Protein AF-A0A6P0J006-F1 (afdb_monomer)

pLDDT: mean 72.89, std 14.97, range [39.91, 95.25]

Foldseek 3Di:
DPPPPDAPDWDKDKAKAAWAAAADPVCLQVQGIWGQGPVGIAAEDEAQLQGSVNSVDPDVDDVSVSHRPIWIFIATWDDDPRIYGYTQWIGHPPDDTDHRDHNCVVVVVVVVVVVVVVVVVVVVVD

Radius of gyration: 19.56 Å; Cα contacts (8 Å, |Δi|>4): 188; chains: 1; bounding box: 62×37×52 Å

Secondary structure (DSSP, 8-state):
---TTSPP-PEEEEEEEEEEE--GGGGTT--SEEEEETTEEEEEE---TTHHHHTTS--SS-GGGSTTSEEEEEEEEEPSSS-EEEEEEEEETTS-B------HHHHHHHHHHHHHHHHHHHHH--

Mean predicted aligned error: 12.52 Å

Sequence (126 aa):
ATNATLPPDSRPVLLSGKLLGRSGLRNWLGQDLILQTPTGLVRLNYCSYLGPLGNILPQPTRVSNLVNQTVIVTGWFRRGVNPWIDIETISIEGDKVIRSYYPIWITILATVAALSGAYLISQVGA

Nearest PDB structures (foldseek):
  6l3y-assembly1_A  TM=5.324E-01  e=8.713E-02  Plasmodium falciparum 3D7
  6kct-assembly2_C  TM=5.706E-01  e=1.981E-01  Plasmodium falciparum NF54
  7zog-assembly2_D  TM=5.839E-01  e=5.695E-01  Cryptosporidium parvum Iowa II
  6bni-assembly1_A  TM=5.483E-01  e=4.504E-01  Cryptosporidium parvum Iowa II
  5elo-assembly1_B  TM=5.891E-01  e=1.295E+00  Cryptosporidium parvum Iowa II

Solvent-accessible surface area (backbone atoms only — not comparable to full-atom values): 7392 Å² total; per-residue (Å²): 135,81,82,86,77,68,73,80,80,64,41,81,45,78,47,63,27,36,28,40,56,48,51,55,78,83,20,58,67,35,76,56,33,33,36,40,37,99,91,46,79,41,44,36,45,44,71,49,79,54,46,84,62,43,62,75,48,92,58,97,75,52,72,33,74,45,42,77,34,66,32,38,39,31,26,36,38,43,87,56,100,72,53,36,28,43,54,61,34,57,28,45,90,87,81,52,81,56,76,67,81,77,68,60,63,60,56,53,51,51,51,53,52,52,52,51,52,52,52,55,51,56,66,73,77,105

Structure (mmCIF, N/CA/C/O backbone):
data_AF-A0A6P0J006-F1
#
_entry.id   AF-A0A6P0J006-F1
#
loop_
_atom_site.group_PDB
_atom_site.id
_atom_site.type_symbol
_atom_site.label_atom_id
_atom_site.label_alt_id
_atom_site.label_comp_id
_atom_site.label_asym_id
_atom_site.label_entity_id
_atom_site.label_seq_id
_atom_site.pdbx_PDB_ins_code
_atom_site.Cartn_x
_atom_site.Cartn_y
_atom_site.Cartn_z
_atom_site.occupancy
_atom_site.B_iso_or_equiv
_atom_site.auth_seq_id
_atom_site.auth_comp_id
_atom_site.auth_asym_id
_atom_site.auth_atom_id
_atom_site.pdbx_PDB_model_num
ATOM 1 N N . ALA A 1 1 ? -29.956 24.546 -17.991 1.00 39.91 1 ALA A N 1
ATOM 2 C CA . ALA A 1 1 ? -29.027 23.493 -18.438 1.00 39.91 1 ALA A CA 1
ATOM 3 C C . ALA A 1 1 ? -28.023 23.260 -17.320 1.00 39.91 1 ALA A C 1
ATOM 5 O O . ALA A 1 1 ?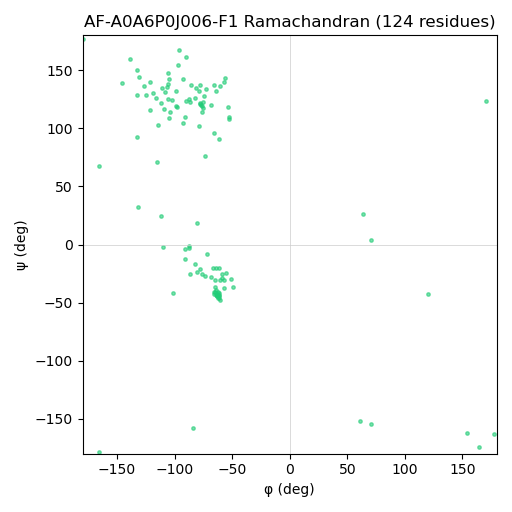 -27.243 24.150 -17.017 1.00 39.91 1 ALA A O 1
ATOM 6 N N . THR A 1 2 ? -28.139 22.147 -16.602 1.00 47.31 2 THR A N 1
ATOM 7 C CA . THR A 1 2 ? -27.201 21.777 -15.539 1.00 47.31 2 THR A CA 1
ATOM 8 C C . THR A 1 2 ? -25.935 21.238 -16.195 1.00 47.31 2 THR A C 1
ATOM 10 O O . THR A 1 2 ? -25.995 20.294 -16.978 1.00 47.31 2 THR A O 1
ATOM 13 N N . ASN A 1 3 ? -24.801 21.888 -15.934 1.00 48.69 3 ASN A N 1
ATOM 14 C CA . ASN A 1 3 ? -23.490 21.538 -16.476 1.00 48.69 3 ASN A CA 1
ATOM 15 C C . ASN A 1 3 ? -23.090 20.121 -16.024 1.00 48.69 3 ASN A C 1
ATOM 17 O O . ASN A 1 3 ? -22.503 19.938 -14.962 1.00 48.69 3 ASN A O 1
ATOM 21 N N . ALA A 1 4 ? -23.438 19.116 -16.828 1.00 57.34 4 ALA A N 1
ATOM 22 C CA . ALA A 1 4 ? -23.225 17.691 -16.570 1.00 57.34 4 ALA A CA 1
ATOM 23 C C . ALA A 1 4 ? -21.791 17.207 -16.886 1.00 57.34 4 ALA A C 1
ATOM 25 O O . ALA A 1 4 ? -21.564 16.015 -17.071 1.00 57.34 4 ALA A O 1
ATOM 26 N N . THR A 1 5 ? -20.826 18.123 -16.979 1.00 57.12 5 THR A N 1
ATOM 27 C CA . THR A 1 5 ? -19.437 17.856 -17.396 1.00 57.12 5 THR A CA 1
ATOM 28 C C . THR A 1 5 ? -18.407 17.990 -16.277 1.00 57.12 5 THR A C 1
ATOM 30 O O . THR A 1 5 ? -17.232 17.718 -16.510 1.00 57.12 5 THR A O 1
ATOM 33 N N . LEU A 1 6 ? -18.809 18.375 -15.062 1.00 56.09 6 LEU A N 1
ATOM 34 C CA . LEU A 1 6 ? -17.895 18.381 -13.921 1.00 56.09 6 LEU A CA 1
ATOM 35 C C . LEU A 1 6 ? -17.680 16.933 -13.445 1.00 56.09 6 LEU A C 1
ATOM 37 O O . LEU A 1 6 ? -18.665 16.254 -13.135 1.00 56.09 6 LEU A O 1
ATOM 41 N N . PRO A 1 7 ? -16.430 16.429 -13.405 1.00 57.19 7 PRO A N 1
ATOM 42 C CA . PRO A 1 7 ? -16.154 15.112 -12.851 1.00 57.19 7 PRO A CA 1
ATOM 43 C C . PRO A 1 7 ? -16.682 15.056 -11.410 1.00 57.19 7 PRO A C 1
ATOM 45 O O . PRO A 1 7 ? -16.619 16.066 -10.709 1.00 57.19 7 PRO A O 1
ATOM 48 N N . PRO A 1 8 ? -17.230 13.915 -10.958 1.00 61.06 8 PRO A N 1
ATOM 49 C CA . PRO A 1 8 ? -17.804 13.810 -9.626 1.00 61.06 8 PRO A CA 1
ATOM 50 C C . PRO A 1 8 ? -16.782 14.265 -8.586 1.00 61.06 8 PRO A C 1
ATOM 52 O O . PRO A 1 8 ? -15.716 13.658 -8.485 1.00 61.06 8 PRO A O 1
ATOM 55 N N . ASP A 1 9 ? -17.118 15.322 -7.835 1.00 65.12 9 ASP A N 1
ATOM 56 C CA . ASP A 1 9 ? -16.228 15.902 -6.829 1.00 65.12 9 ASP A CA 1
ATOM 57 C C . ASP A 1 9 ? -15.744 14.804 -5.886 1.00 65.12 9 ASP A C 1
ATOM 59 O O . ASP A 1 9 ? -16.526 14.250 -5.092 1.00 65.12 9 ASP A O 1
ATOM 63 N N . SER A 1 10 ? -14.456 14.488 -6.004 1.00 66.12 10 SER A N 1
ATOM 64 C CA . SER A 1 10 ? -13.738 13.628 -5.084 1.00 66.12 10 SER A CA 1
ATOM 65 C C . SER A 1 10 ? -13.620 14.376 -3.766 1.00 66.12 10 SER A C 1
ATOM 67 O O . SER A 1 10 ? -13.058 15.470 -3.716 1.00 66.12 10 SER A O 1
ATOM 69 N N . ARG A 1 11 ? -14.173 13.808 -2.695 1.00 79.56 11 ARG A N 1
ATOM 70 C CA . ARG A 1 11 ? -14.093 14.416 -1.365 1.00 79.56 11 ARG A CA 1
ATOM 71 C C . ARG A 1 11 ? -12.974 13.753 -0.572 1.00 79.56 11 ARG A C 1
ATOM 73 O O . ARG A 1 11 ? -12.947 12.519 -0.545 1.00 79.56 11 ARG A O 1
ATOM 80 N N . PRO A 1 12 ? -12.085 14.526 0.071 1.00 82.88 12 PRO A N 1
ATOM 81 C CA . PRO A 1 12 ? -11.13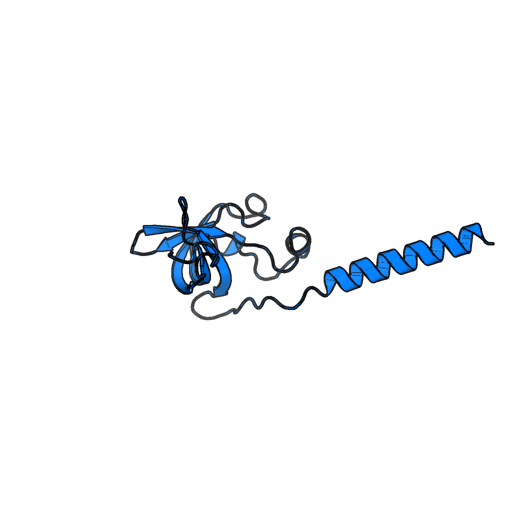4 13.949 1.001 1.00 82.88 12 PRO A CA 1
ATOM 82 C C . PRO A 1 12 ? -11.912 13.355 2.178 1.00 82.88 12 PRO A C 1
ATOM 84 O O . PRO A 1 12 ? -12.822 13.986 2.721 1.00 82.88 12 PRO A O 1
ATOM 87 N N . VAL A 1 13 ? -11.587 12.120 2.541 1.00 84.62 13 VAL A N 1
ATOM 88 C CA . VAL A 1 13 ? -12.203 11.398 3.652 1.00 84.62 13 VAL A CA 1
ATOM 89 C C . VAL A 1 13 ? -11.132 10.803 4.548 1.00 84.62 13 VAL A C 1
ATOM 91 O O . VAL A 1 13 ? -10.089 10.348 4.079 1.00 84.62 13 VAL A O 1
ATOM 94 N N . LEU A 1 14 ? -11.423 10.798 5.845 1.00 88.06 14 LEU A N 1
ATOM 95 C CA . LEU A 1 14 ? -10.643 10.122 6.870 1.00 88.06 14 LEU A CA 1
ATOM 96 C C . LEU A 1 14 ? -11.569 9.127 7.561 1.00 88.06 14 LEU A C 1
ATOM 98 O O . LEU A 1 14 ? -12.570 9.523 8.157 1.00 88.06 14 LEU A O 1
ATOM 102 N N . LEU A 1 15 ? -11.263 7.838 7.439 1.00 87.38 15 LEU A N 1
ATOM 103 C CA . LEU A 1 15 ? -12.058 6.757 8.016 1.00 87.38 15 LEU A CA 1
ATOM 104 C C . LEU A 1 15 ? -11.181 5.854 8.872 1.00 87.38 15 LEU A C 1
ATOM 106 O O . LEU A 1 15 ? -10.093 5.467 8.457 1.00 87.38 15 LEU A O 1
ATOM 110 N N . SER A 1 16 ? -11.688 5.480 10.043 1.00 88.56 16 SER A N 1
ATOM 111 C CA . SER A 1 16 ? -11.076 4.471 10.906 1.00 88.56 16 SER A CA 1
ATOM 112 C C . SER A 1 16 ? -11.882 3.180 10.841 1.00 88.56 16 SER A C 1
ATOM 114 O O . SER A 1 16 ? -13.118 3.202 10.832 1.00 88.56 16 SER A O 1
ATOM 116 N N . GLY A 1 17 ? -11.190 2.050 10.769 1.00 89.19 17 GLY A N 1
ATOM 117 C CA . GLY A 1 17 ? -11.833 0.748 10.721 1.00 89.19 17 GLY A CA 1
ATOM 118 C C . GLY A 1 17 ? -10.842 -0.400 10.659 1.00 89.19 17 GLY A C 1
ATOM 119 O O . GLY A 1 17 ? -9.629 -0.210 10.583 1.00 89.19 17 GLY A O 1
ATOM 120 N N . LYS A 1 18 ? -11.369 -1.621 10.675 1.00 89.81 18 LYS A N 1
ATOM 121 C CA . LYS A 1 18 ? -10.562 -2.827 10.516 1.00 89.81 18 LYS A CA 1
ATOM 122 C C . LYS A 1 18 ? -10.303 -3.078 9.036 1.00 89.81 18 LYS A C 1
ATOM 124 O O . LYS A 1 18 ? -11.244 -3.164 8.248 1.00 89.81 18 LYS A O 1
ATOM 129 N N . LEU A 1 19 ? -9.039 -3.223 8.652 1.00 87.88 19 LEU A N 1
ATOM 130 C CA . LEU A 1 19 ? -8.676 -3.564 7.283 1.00 87.88 19 LEU A CA 1
ATOM 131 C C . LEU A 1 19 ? -8.931 -5.052 7.039 1.00 87.88 19 LEU A C 1
ATOM 133 O O . LEU A 1 19 ? -8.336 -5.911 7.681 1.00 87.88 19 LEU A O 1
ATOM 137 N N . LEU A 1 20 ? -9.803 -5.369 6.096 1.00 87.25 20 LEU A N 1
ATOM 138 C CA . LEU A 1 20 ? -10.074 -6.716 5.615 1.00 87.25 20 LEU A CA 1
ATOM 139 C C . LEU A 1 20 ? -9.447 -6.896 4.231 1.00 87.25 20 LEU A C 1
ATOM 141 O O . LEU A 1 20 ? -9.363 -5.963 3.433 1.00 87.25 20 LEU A O 1
ATOM 145 N N . GLY A 1 21 ? -9.011 -8.113 3.931 1.00 83.94 21 GLY A N 1
ATOM 146 C CA . GLY A 1 21 ? -8.402 -8.428 2.647 1.00 83.94 21 GLY A CA 1
ATOM 147 C C . GLY A 1 21 ? -7.659 -9.751 2.678 1.00 83.94 21 GLY A C 1
ATOM 148 O O . GLY A 1 21 ? -7.686 -10.488 3.664 1.00 83.94 21 GLY A O 1
ATOM 149 N N . ARG A 1 22 ? -6.972 -10.060 1.582 1.00 76.94 22 ARG A N 1
ATOM 150 C CA . ARG A 1 22 ? -6.032 -11.186 1.546 1.00 76.94 22 ARG A CA 1
ATOM 151 C C . ARG A 1 22 ? -4.671 -10.709 2.069 1.00 76.94 22 ARG A C 1
ATOM 153 O O . ARG A 1 22 ? -4.223 -9.618 1.721 1.00 76.94 22 ARG A O 1
ATOM 160 N N . SER A 1 23 ? -4.015 -11.514 2.897 1.00 66.31 23 SER A N 1
ATOM 161 C CA . SER A 1 23 ? -2.660 -11.242 3.389 1.00 66.31 23 SER A CA 1
ATOM 162 C C . SER A 1 23 ? -1.588 -11.839 2.464 1.00 66.31 23 SER A C 1
ATOM 164 O O . SER A 1 23 ? -1.858 -12.719 1.638 1.00 66.31 23 SER A O 1
ATOM 166 N N . GLY A 1 24 ? -0.352 -11.346 2.589 1.00 63.25 24 GLY A N 1
ATOM 167 C CA . GLY A 1 24 ? 0.813 -11.871 1.867 1.00 63.25 24 GLY A CA 1
ATOM 168 C C . GLY A 1 24 ? 0.827 -11.581 0.359 1.00 63.25 24 GLY A C 1
ATOM 169 O O . GLY A 1 24 ? 0.242 -10.607 -0.117 1.00 63.25 24 GLY A O 1
ATOM 170 N N . LEU A 1 25 ? 1.515 -12.435 -0.411 1.00 60.25 25 LEU A N 1
ATOM 171 C CA . LEU A 1 25 ? 1.664 -12.298 -1.872 1.00 60.25 25 LEU A CA 1
ATOM 172 C C . LEU A 1 25 ? 0.337 -12.407 -2.636 1.00 60.25 25 LEU A C 1
ATOM 174 O O . LEU A 1 25 ? 0.218 -11.910 -3.752 1.00 60.25 25 LEU A O 1
ATOM 178 N N . ARG A 1 26 ? -0.687 -13.008 -2.024 1.00 58.34 26 ARG A N 1
ATOM 179 C CA . ARG A 1 26 ? -2.006 -13.202 -2.639 1.00 58.34 26 ARG A CA 1
ATOM 180 C C . ARG A 1 26 ? -2.817 -11.906 -2.772 1.00 58.34 26 ARG A C 1
ATOM 182 O O . ARG A 1 26 ? -3.863 -11.921 -3.408 1.00 58.34 26 ARG A O 1
ATOM 189 N N . ASN A 1 27 ? -2.333 -10.813 -2.179 1.00 65.19 27 ASN A N 1
ATOM 190 C CA . ASN A 1 27 ? -2.822 -9.442 -2.355 1.00 65.19 27 ASN A CA 1
ATOM 191 C C . ASN A 1 27 ? -1.665 -8.483 -2.627 1.00 65.19 27 ASN A C 1
ATOM 193 O O . ASN A 1 27 ? -1.671 -7.340 -2.178 1.00 65.19 27 ASN A O 1
ATOM 197 N N . TRP A 1 28 ? -0.627 -8.975 -3.300 1.00 58.66 28 TRP A N 1
ATOM 198 C CA . TRP A 1 28 ? 0.588 -8.217 -3.566 1.00 58.66 28 TRP A CA 1
ATOM 199 C C . TRP A 1 28 ? 0.305 -6.830 -4.146 1.00 58.66 28 TRP A C 1
ATOM 201 O O . TRP A 1 28 ? 0.970 -5.881 -3.764 1.00 58.66 28 TRP A O 1
ATOM 211 N N . LEU A 1 29 ? -0.714 -6.699 -5.003 1.00 63.75 29 LEU A N 1
ATOM 212 C CA . LEU A 1 29 ? -1.123 -5.439 -5.631 1.00 63.75 29 LEU A CA 1
ATOM 213 C C . LEU A 1 29 ? -2.124 -4.607 -4.809 1.00 63.75 29 LEU A C 1
ATOM 215 O O . LEU A 1 29 ? -2.504 -3.539 -5.266 1.00 63.75 29 LEU A O 1
ATOM 219 N N . GLY A 1 30 ? -2.567 -5.068 -3.635 1.00 65.12 30 GLY A N 1
ATOM 220 C CA . GLY A 1 30 ? -3.591 -4.382 -2.836 1.00 65.12 30 GLY A CA 1
ATOM 221 C C . GLY A 1 30 ? -4.963 -4.292 -3.517 1.00 65.12 30 GLY A C 1
ATOM 222 O O . GLY A 1 30 ? -5.726 -3.374 -3.237 1.00 65.12 30 GLY A O 1
ATOM 223 N N . GLN A 1 31 ? -5.271 -5.232 -4.418 1.00 69.50 31 GLN A N 1
ATOM 224 C CA . GLN A 1 31 ? -6.497 -5.250 -5.231 1.00 69.50 31 GLN A CA 1
ATOM 225 C C . GLN A 1 31 ? -7.754 -5.644 -4.439 1.00 69.50 31 GLN A C 1
ATOM 227 O O . GLN A 1 31 ? -8.861 -5.226 -4.785 1.00 69.50 31 GLN A O 1
ATOM 232 N N . ASP A 1 32 ? -7.572 -6.420 -3.367 1.00 74.56 32 ASP A N 1
ATOM 233 C CA . ASP A 1 32 ? -8.644 -6.921 -2.506 1.00 74.56 32 ASP A CA 1
ATOM 234 C C . ASP A 1 32 ? -8.499 -6.323 -1.100 1.00 74.56 32 ASP A C 1
ATOM 236 O O . ASP A 1 32 ? -8.090 -7.008 -0.156 1.00 74.56 32 ASP A O 1
ATOM 240 N N . LEU A 1 33 ? -8.782 -5.025 -0.964 1.00 84.06 33 LEU A N 1
ATOM 241 C CA . LEU A 1 33 ? -8.806 -4.327 0.322 1.00 84.06 33 LEU A CA 1
ATOM 242 C C . LEU A 1 33 ? -10.203 -3.765 0.599 1.00 84.06 33 LEU A C 1
ATOM 244 O O . LEU A 1 33 ? -10.819 -3.113 -0.246 1.00 84.06 33 LEU A O 1
ATOM 248 N N . ILE A 1 34 ? -10.712 -4.035 1.797 1.00 88.00 34 ILE A N 1
ATOM 249 C CA . ILE A 1 34 ? -12.023 -3.590 2.269 1.00 88.00 34 ILE A CA 1
ATOM 250 C C . ILE A 1 34 ? -11.837 -3.019 3.671 1.00 88.00 34 ILE A C 1
ATOM 252 O O . ILE A 1 34 ? -11.260 -3.671 4.532 1.00 88.00 34 ILE A O 1
ATOM 256 N N . LEU A 1 35 ? -12.333 -1.814 3.922 1.00 88.75 35 LEU A N 1
ATOM 257 C CA . LEU A 1 35 ? -12.390 -1.248 5.262 1.00 88.75 35 LEU A CA 1
ATOM 258 C C . LEU A 1 35 ? -13.714 -1.634 5.914 1.00 88.75 35 LEU A C 1
ATOM 260 O O . LEU A 1 35 ? -14.779 -1.330 5.378 1.00 88.75 35 LEU A O 1
ATOM 264 N N . GLN A 1 36 ? -13.649 -2.272 7.075 1.00 90.56 36 GLN A N 1
ATOM 265 C CA . GLN A 1 36 ? -14.802 -2.482 7.938 1.00 90.56 36 GLN A CA 1
ATOM 266 C C . GLN A 1 36 ? -14.888 -1.341 8.945 1.00 90.56 36 GLN A C 1
ATOM 268 O O . GLN A 1 36 ? -14.111 -1.277 9.900 1.00 90.56 36 GLN A O 1
ATOM 273 N N . THR A 1 37 ? -15.831 -0.436 8.717 1.00 87.44 37 THR A N 1
ATOM 274 C CA . THR A 1 37 ? -16.181 0.647 9.637 1.00 87.44 37 THR A CA 1
ATOM 275 C C . THR A 1 37 ? -17.383 0.227 10.495 1.00 87.44 37 THR A C 1
ATOM 277 O O . THR A 1 37 ? -18.072 -0.743 10.168 1.00 87.44 37 THR A O 1
ATOM 280 N N . PRO A 1 38 ? -17.702 0.958 11.578 1.00 85.19 38 PRO A N 1
ATOM 281 C CA . PRO A 1 38 ? -18.918 0.704 12.359 1.00 85.19 38 PRO A CA 1
ATOM 282 C C . PRO A 1 38 ? -20.212 0.823 11.538 1.00 85.19 38 PRO A C 1
ATOM 284 O O . PRO A 1 38 ? -21.227 0.229 11.882 1.00 85.19 38 PRO A O 1
ATOM 287 N N . THR A 1 39 ? -20.176 1.599 10.453 1.00 84.44 39 THR A N 1
ATOM 288 C CA . THR A 1 39 ? -21.321 1.880 9.580 1.00 84.44 39 THR A CA 1
ATOM 289 C C . THR A 1 39 ? -21.463 0.903 8.414 1.00 84.44 39 THR A C 1
ATOM 291 O O . THR A 1 39 ? -22.504 0.901 7.761 1.00 84.44 39 THR A O 1
ATOM 294 N N . GLY A 1 40 ? -20.448 0.080 8.128 1.00 86.25 40 GLY A N 1
ATOM 295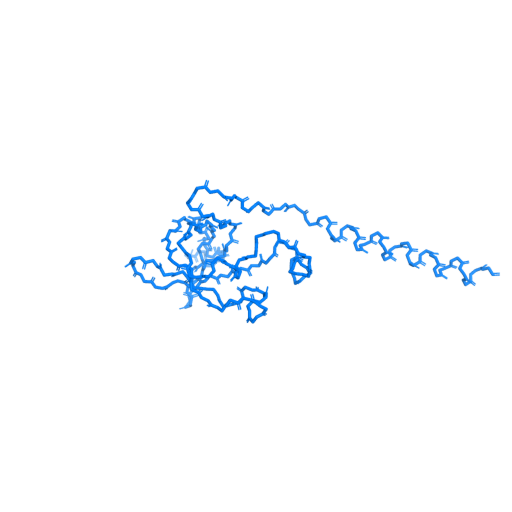 C CA . GLY A 1 40 ? -20.502 -0.885 7.034 1.00 86.25 40 GLY A CA 1
ATOM 296 C C . GLY A 1 40 ? -19.140 -1.267 6.458 1.00 86.25 40 GLY A C 1
ATOM 297 O O . GLY A 1 40 ? -18.091 -1.095 7.073 1.00 86.25 40 GLY A O 1
ATOM 298 N N . LEU A 1 41 ? -19.174 -1.829 5.250 1.00 88.88 41 LEU A N 1
ATOM 299 C CA . LEU A 1 41 ? -17.994 -2.251 4.499 1.00 88.88 41 LEU A CA 1
ATOM 300 C C . LEU A 1 41 ? -17.772 -1.300 3.324 1.00 88.88 41 LEU A C 1
ATOM 302 O O . LEU A 1 41 ? -18.695 -1.048 2.550 1.00 88.88 41 LEU A O 1
ATOM 306 N N . VAL A 1 42 ? -16.546 -0.808 3.160 1.00 86.94 42 VAL A N 1
ATOM 307 C CA . VAL A 1 42 ? -16.176 0.087 2.056 1.00 86.94 42 VAL A CA 1
ATOM 308 C C . VAL A 1 42 ? -14.995 -0.493 1.299 1.00 86.94 42 VAL A C 1
ATOM 310 O O . VAL A 1 42 ? -13.976 -0.841 1.893 1.00 86.94 42 VAL A O 1
ATOM 313 N N . ARG A 1 43 ? -15.111 -0.594 -0.027 1.00 87.31 43 ARG A N 1
ATOM 314 C CA . ARG A 1 43 ? -14.007 -1.068 -0.861 1.00 87.31 43 ARG A CA 1
ATOM 315 C C . ARG A 1 43 ? -12.923 0.001 -0.946 1.00 87.31 43 ARG A C 1
ATOM 317 O O . ARG A 1 43 ? -13.206 1.175 -1.186 1.00 87.31 43 ARG A O 1
ATOM 324 N N . LEU A 1 44 ? -11.682 -0.423 -0.773 1.00 83.69 44 LEU A N 1
ATOM 325 C CA . LEU A 1 44 ? -10.518 0.434 -0.890 1.00 83.69 44 LEU A CA 1
ATOM 326 C C . LEU A 1 44 ? -9.783 0.112 -2.187 1.00 83.69 44 LEU A C 1
ATOM 328 O O . LEU A 1 44 ? -9.577 -1.054 -2.522 1.00 83.69 44 LEU A O 1
ATOM 332 N N . ASN A 1 45 ? -9.379 1.153 -2.900 1.00 80.06 45 ASN A N 1
ATOM 333 C CA . ASN A 1 45 ? -8.511 1.041 -4.054 1.00 80.06 45 ASN A CA 1
ATOM 334 C C . ASN A 1 45 ? -7.115 1.517 -3.642 1.00 80.06 45 ASN A C 1
ATOM 336 O O . ASN A 1 45 ? -6.904 2.702 -3.370 1.00 80.06 45 ASN A O 1
ATOM 340 N N . TYR A 1 46 ? -6.176 0.578 -3.537 1.00 73.44 46 TYR A N 1
ATOM 341 C CA . TYR A 1 46 ? -4.783 0.874 -3.229 1.00 73.44 46 TYR A CA 1
ATOM 342 C C . TYR A 1 46 ? -3.947 0.764 -4.498 1.00 73.44 46 TYR A C 1
ATOM 344 O O . TYR A 1 46 ? -3.741 -0.328 -5.022 1.00 73.44 46 TYR A O 1
ATOM 352 N N . CYS A 1 47 ? -3.408 1.889 -4.955 1.00 63.06 47 CYS A N 1
ATOM 353 C CA . CYS A 1 47 ? -2.302 1.875 -5.898 1.00 63.06 47 CYS A CA 1
ATOM 354 C C . CYS A 1 47 ? -1.008 2.081 -5.117 1.00 63.06 47 CYS A C 1
ATOM 356 O O . CYS A 1 47 ? -0.824 3.109 -4.467 1.00 63.06 47 CYS A O 1
ATOM 358 N N . SER A 1 48 ? -0.108 1.094 -5.187 1.00 57.41 48 SER A N 1
ATOM 359 C CA . SER A 1 48 ? 1.238 1.243 -4.636 1.00 57.41 48 SER A CA 1
ATOM 360 C C . SER A 1 48 ? 1.909 2.452 -5.276 1.00 57.41 48 SER A C 1
ATOM 362 O O . SER A 1 48 ? 1.788 2.699 -6.477 1.00 57.41 48 SER A O 1
ATOM 364 N N . TYR A 1 49 ? 2.633 3.190 -4.449 1.00 53.97 49 TYR A N 1
ATOM 365 C CA . TYR A 1 49 ? 3.243 4.469 -4.772 1.00 53.97 49 TYR A CA 1
ATOM 366 C C . TYR A 1 49 ? 4.179 4.431 -6.013 1.00 53.97 49 TYR A C 1
ATOM 368 O O . TYR A 1 49 ? 4.342 5.422 -6.719 1.00 53.97 49 TYR A O 1
ATOM 376 N N . LEU A 1 50 ? 4.739 3.265 -6.349 1.00 48.22 50 LEU A N 1
ATOM 377 C CA . LEU A 1 50 ? 5.601 3.049 -7.524 1.00 48.22 50 LEU A CA 1
ATOM 378 C C . LEU A 1 50 ? 4.942 2.149 -8.586 1.00 48.22 50 LEU A C 1
ATOM 380 O O . LEU A 1 50 ? 5.622 1.457 -9.348 1.00 48.22 50 LEU A O 1
ATOM 384 N N . GLY A 1 51 ? 3.609 2.105 -8.604 1.00 55.06 51 GLY A N 1
ATOM 385 C CA . GLY A 1 51 ? 2.853 1.197 -9.458 1.00 55.06 51 GLY A CA 1
ATOM 386 C C . GLY A 1 51 ? 3.160 -0.279 -9.150 1.00 55.06 51 GLY A C 1
ATOM 387 O O . GLY A 1 51 ? 3.542 -0.616 -8.025 1.00 55.06 51 GLY A O 1
ATOM 388 N N . PRO A 1 52 ? 3.035 -1.188 -10.134 1.00 50.69 52 PRO A N 1
ATOM 389 C CA . PRO A 1 52 ? 3.282 -2.622 -9.944 1.00 50.69 52 PRO A CA 1
ATOM 390 C C . PRO A 1 52 ? 4.704 -2.942 -9.456 1.00 50.69 52 PRO A C 1
ATOM 392 O O . PRO A 1 52 ? 4.909 -3.934 -8.753 1.00 50.69 52 PRO A O 1
ATOM 395 N N . LEU A 1 53 ? 5.678 -2.090 -9.807 1.00 52.22 53 LEU A N 1
ATOM 396 C CA . LEU A 1 53 ? 7.094 -2.262 -9.477 1.00 52.22 53 LEU A CA 1
ATOM 397 C C . LEU A 1 53 ? 7.403 -1.923 -8.013 1.00 52.22 53 LEU A C 1
ATOM 399 O O . LEU A 1 53 ? 8.334 -2.475 -7.432 1.00 52.22 53 LEU A O 1
ATOM 403 N N . GLY A 1 54 ? 6.584 -1.077 -7.382 1.00 52.34 54 GLY A N 1
ATOM 404 C CA . GLY A 1 54 ? 6.731 -0.710 -5.973 1.00 52.34 54 GLY A CA 1
ATOM 405 C C . GLY A 1 54 ? 6.638 -1.862 -5.006 1.00 52.34 54 GLY A C 1
ATOM 406 O O . GLY A 1 54 ? 7.286 -1.845 -3.964 1.00 52.34 54 GLY A O 1
ATOM 407 N N . ASN A 1 55 ? 5.864 -2.877 -5.367 1.00 54.53 55 ASN A N 1
ATOM 408 C CA . ASN A 1 55 ? 5.708 -4.046 -4.527 1.00 54.53 55 ASN A CA 1
ATOM 409 C C . ASN A 1 55 ? 6.915 -4.995 -4.620 1.00 54.53 55 ASN A C 1
ATOM 411 O O . ASN A 1 55 ? 7.135 -5.746 -3.669 1.00 54.53 55 ASN A O 1
ATOM 415 N N . ILE A 1 56 ? 7.717 -4.916 -5.701 1.00 54.31 56 ILE A N 1
ATOM 416 C CA . ILE A 1 56 ? 8.909 -5.756 -5.946 1.00 54.31 56 ILE A CA 1
ATOM 417 C C . ILE A 1 56 ? 9.997 -5.480 -4.907 1.00 54.31 56 ILE A C 1
ATOM 419 O O . ILE A 1 56 ? 10.657 -6.405 -4.438 1.00 54.31 56 ILE A O 1
ATOM 423 N N . LEU A 1 57 ? 10.142 -4.221 -4.494 1.00 49.84 57 LEU A N 1
ATOM 424 C CA . LEU A 1 57 ? 11.089 -3.838 -3.456 1.00 49.84 57 LEU A CA 1
ATOM 425 C C . LEU A 1 57 ? 10.531 -4.203 -2.071 1.00 49.84 57 LEU A C 1
ATOM 427 O O . LEU A 1 57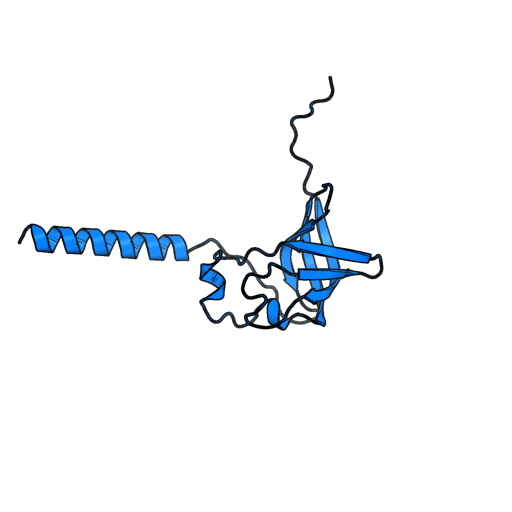 ? 9.342 -3.987 -1.806 1.00 49.84 57 LEU A O 1
ATOM 431 N N . PRO A 1 58 ? 11.355 -4.754 -1.163 1.00 48.31 58 PRO A N 1
ATOM 432 C CA . PRO A 1 58 ? 10.942 -5.024 0.206 1.00 48.31 58 PRO A CA 1
ATOM 433 C C . PRO A 1 58 ? 10.659 -3.698 0.919 1.00 48.31 58 PRO A C 1
ATOM 435 O O . PRO A 1 58 ? 11.557 -3.021 1.410 1.00 48.31 58 PRO A O 1
ATOM 438 N N . GLN A 1 59 ? 9.387 -3.307 0.950 1.00 56.41 59 GLN A N 1
ATOM 439 C CA . GLN A 1 59 ? 8.935 -2.181 1.753 1.00 56.41 59 GLN A CA 1
ATOM 440 C C . GLN A 1 59 ? 8.798 -2.639 3.212 1.00 56.41 59 GLN A C 1
ATOM 442 O O . GLN A 1 59 ? 8.168 -3.674 3.457 1.00 56.41 59 GLN A O 1
ATOM 447 N N . PRO A 1 60 ? 9.335 -1.880 4.185 1.00 50.94 60 PRO A N 1
ATOM 448 C CA . PRO A 1 60 ? 9.267 -2.237 5.603 1.00 50.94 60 PRO A CA 1
ATOM 449 C C . PRO A 1 60 ? 7.825 -2.320 6.130 1.00 50.94 60 PRO A C 1
ATOM 451 O O . PRO A 1 60 ? 7.574 -3.003 7.120 1.00 50.94 60 PRO A O 1
ATOM 454 N N . THR A 1 61 ? 6.863 -1.694 5.444 1.00 56.94 61 THR A N 1
ATOM 455 C CA . THR A 1 61 ? 5.442 -1.731 5.806 1.00 56.94 61 THR A CA 1
ATOM 456 C C . THR A 1 61 ? 4.598 -2.030 4.566 1.00 56.94 61 THR A C 1
ATOM 458 O O . THR A 1 61 ? 4.229 -1.130 3.817 1.00 56.94 61 THR A O 1
ATOM 461 N N . ARG A 1 62 ? 4.298 -3.311 4.314 1.00 65.62 62 ARG A N 1
ATOM 462 C CA . ARG A 1 62 ? 3.347 -3.712 3.264 1.00 65.62 62 ARG A CA 1
ATOM 463 C C . ARG A 1 62 ? 1.917 -3.591 3.775 1.00 65.62 62 ARG A C 1
ATOM 465 O O . ARG A 1 62 ? 1.606 -4.106 4.845 1.00 65.62 62 ARG A O 1
ATOM 472 N N . VAL A 1 63 ? 1.025 -3.016 2.969 1.00 66.19 63 VAL A N 1
ATOM 473 C CA . VAL A 1 63 ? -0.416 -2.918 3.285 1.00 66.19 63 VAL A CA 1
ATOM 474 C C . VAL A 1 63 ? -1.040 -4.297 3.534 1.00 66.19 63 VAL A C 1
ATOM 476 O O . VAL A 1 63 ? -1.918 -4.440 4.379 1.00 66.19 63 VAL A O 1
ATOM 479 N N . SER A 1 64 ? -0.526 -5.349 2.888 1.00 65.75 64 SER A N 1
ATOM 480 C CA . SER A 1 64 ? -0.962 -6.731 3.115 1.00 65.75 64 SER A CA 1
ATOM 481 C C . SER A 1 64 ? -0.628 -7.285 4.509 1.00 65.75 64 SER A C 1
ATOM 483 O O . SER A 1 64 ? -1.282 -8.234 4.939 1.00 65.75 64 SER A O 1
ATOM 485 N N . ASN A 1 65 ? 0.338 -6.698 5.227 1.00 70.00 65 ASN A N 1
ATOM 486 C CA . ASN A 1 65 ? 0.635 -7.031 6.627 1.00 70.00 65 ASN A CA 1
ATOM 487 C C . ASN A 1 65 ? -0.299 -6.309 7.610 1.00 70.00 65 ASN A C 1
ATOM 489 O O . ASN A 1 65 ? -0.390 -6.711 8.765 1.00 70.00 65 ASN A O 1
ATOM 493 N N . LEU A 1 66 ? -0.993 -5.260 7.156 1.00 74.19 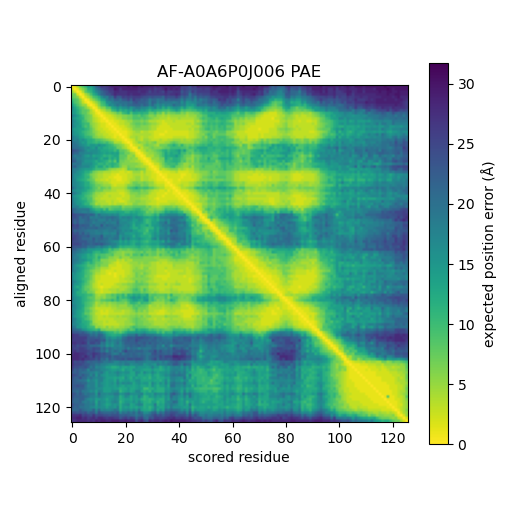66 LEU A N 1
ATOM 494 C CA . LEU A 1 66 ? -1.961 -4.498 7.953 1.00 74.19 66 LEU A CA 1
ATOM 495 C C . LEU A 1 66 ? -3.369 -5.102 7.888 1.00 74.19 66 LEU A C 1
ATOM 497 O O . LEU A 1 66 ? -4.292 -4.624 8.542 1.00 74.19 66 LEU A O 1
ATOM 501 N N . VAL A 1 67 ? -3.549 -6.165 7.101 1.00 80.19 67 VAL A N 1
ATOM 502 C CA . VAL A 1 67 ? -4.798 -6.925 7.044 1.00 80.19 67 VAL A CA 1
ATOM 503 C C . VAL A 1 67 ? -5.101 -7.500 8.431 1.00 80.19 67 VAL A C 1
ATOM 505 O O . VAL A 1 67 ? -4.225 -8.042 9.097 1.00 80.19 67 VAL A O 1
ATOM 508 N N . ASN A 1 68 ? -6.361 -7.395 8.842 1.00 83.94 68 ASN A N 1
ATOM 509 C CA . ASN A 1 68 ? -6.911 -7.648 10.173 1.00 83.94 68 ASN A CA 1
ATOM 510 C C . ASN A 1 68 ? -6.539 -6.645 11.276 1.00 83.94 68 ASN A C 1
ATOM 512 O O . ASN A 1 68 ? -6.979 -6.848 12.408 1.00 83.94 68 ASN A O 1
ATOM 516 N N . GLN A 1 69 ? -5.821 -5.560 10.975 1.00 84.69 69 GLN A N 1
ATOM 517 C CA . GLN A 1 69 ? -5.525 -4.502 11.947 1.00 84.69 69 GLN A CA 1
ATOM 518 C C . GLN A 1 69 ? -6.499 -3.326 11.823 1.00 84.69 69 GLN A C 1
ATOM 520 O O . GLN A 1 69 ? -7.081 -3.089 10.761 1.00 84.69 69 GLN A O 1
ATOM 525 N N . THR A 1 70 ? -6.677 -2.589 12.919 1.00 86.62 70 THR A N 1
ATOM 526 C CA . THR A 1 70 ? -7.408 -1.317 12.915 1.00 86.62 70 THR A CA 1
ATOM 527 C C . THR A 1 70 ? -6.498 -0.230 12.360 1.00 86.62 70 THR A C 1
ATOM 529 O O . THR A 1 70 ? -5.405 -0.004 12.878 1.00 86.62 70 THR A O 1
ATOM 532 N N . VAL A 1 71 ? -6.940 0.422 11.290 1.00 86.06 71 VAL A N 1
ATOM 533 C CA . VAL A 1 71 ? -6.178 1.446 10.578 1.00 86.06 71 VAL A CA 1
ATOM 534 C C . VAL A 1 71 ? -7.043 2.669 10.305 1.00 86.06 71 VAL A C 1
ATOM 536 O O . VAL A 1 71 ? -8.257 2.577 10.118 1.00 86.06 71 VAL A O 1
ATOM 539 N N . ILE A 1 72 ? -6.384 3.818 10.248 1.00 86.56 72 ILE A N 1
ATOM 540 C CA . ILE A 1 72 ? -6.934 5.086 9.792 1.00 86.56 72 ILE A CA 1
ATOM 541 C C . ILE A 1 72 ? -6.511 5.257 8.334 1.00 86.56 72 ILE A C 1
ATOM 543 O O . ILE A 1 72 ? -5.323 5.310 8.015 1.00 86.56 72 ILE A O 1
ATOM 547 N N . VAL A 1 73 ? -7.493 5.319 7.444 1.00 85.38 73 VAL A N 1
ATOM 548 C CA . VAL A 1 73 ? -7.306 5.512 6.008 1.00 85.38 73 VAL A CA 1
ATOM 549 C C . VAL A 1 73 ? -7.693 6.938 5.652 1.00 85.38 73 VAL A C 1
ATOM 551 O O . VAL A 1 73 ? -8.823 7.362 5.903 1.00 85.38 73 VAL A O 1
ATOM 554 N N . THR A 1 74 ? -6.769 7.649 5.017 1.00 85.00 74 THR A N 1
ATOM 555 C CA . THR A 1 74 ? -7.003 8.965 4.422 1.00 85.00 74 THR A CA 1
ATOM 556 C C . THR A 1 74 ? -6.946 8.832 2.908 1.00 85.00 74 THR A C 1
ATOM 558 O O . THR A 1 74 ? -6.054 8.169 2.370 1.00 85.00 74 THR A O 1
ATOM 561 N N . GLY A 1 75 ? -7.896 9.436 2.204 1.00 84.75 75 GLY A N 1
ATOM 562 C CA . GLY A 1 75 ? -7.940 9.344 0.752 1.00 84.75 75 GLY A CA 1
ATOM 563 C C . GLY A 1 75 ? -9.129 10.055 0.133 1.00 84.75 75 GLY A C 1
ATOM 564 O O . GLY A 1 75 ? -9.788 10.875 0.769 1.00 84.75 75 GLY A O 1
ATOM 565 N N . TRP A 1 76 ? -9.419 9.714 -1.116 1.00 86.00 76 TRP A N 1
ATOM 566 C CA . TRP A 1 76 ? -10.434 10.375 -1.926 1.00 86.00 76 TRP A CA 1
ATOM 567 C C . TRP A 1 76 ? -11.632 9.457 -2.137 1.00 86.00 76 TRP A C 1
ATOM 569 O O . TRP A 1 76 ? -11.526 8.401 -2.761 1.00 86.00 76 TRP A O 1
ATOM 579 N N . PHE A 1 77 ? -12.795 9.862 -1.629 1.00 84.94 77 PHE A N 1
ATOM 580 C CA . PHE A 1 77 ? -14.036 9.122 -1.819 1.00 84.94 77 PHE A CA 1
ATOM 581 C C . PHE A 1 77 ? -14.604 9.368 -3.214 1.00 84.94 77 PHE A C 1
ATOM 583 O O . PHE A 1 77 ? -14.930 10.506 -3.572 1.00 84.94 77 PHE A O 1
ATOM 590 N N . ARG A 1 78 ? -14.766 8.288 -3.984 1.00 81.62 78 ARG A N 1
ATOM 591 C CA . ARG A 1 78 ? -15.401 8.315 -5.301 1.00 81.62 78 ARG A CA 1
ATOM 592 C C . ARG A 1 78 ? -16.824 7.786 -5.217 1.00 81.62 78 ARG A C 1
ATOM 594 O O . ARG A 1 78 ? -17.078 6.666 -4.776 1.00 81.62 78 ARG A O 1
ATOM 601 N N . ARG A 1 79 ? -17.761 8.616 -5.676 1.00 78.44 79 ARG A N 1
ATOM 602 C CA . ARG A 1 79 ? -19.184 8.284 -5.776 1.00 78.44 79 ARG A CA 1
ATOM 603 C C . ARG A 1 79 ? -19.444 7.596 -7.116 1.00 78.44 79 ARG A C 1
ATOM 605 O O . ARG A 1 79 ? -19.152 8.165 -8.162 1.00 78.44 79 ARG A O 1
ATOM 612 N N . GLY A 1 80 ? -19.985 6.384 -7.070 1.00 72.75 80 GLY A N 1
ATOM 613 C CA . GLY A 1 80 ? -20.336 5.569 -8.232 1.00 72.75 80 GLY A CA 1
ATOM 614 C C . GLY A 1 80 ? -21.242 4.407 -7.821 1.00 72.75 80 GLY A C 1
ATOM 615 O O . GLY A 1 80 ? -21.581 4.287 -6.645 1.00 72.75 80 GLY A O 1
ATOM 616 N N . VAL A 1 81 ? -21.619 3.549 -8.776 1.00 72.50 81 VAL A N 1
ATOM 617 C CA . VAL A 1 81 ? -22.469 2.361 -8.526 1.00 72.50 81 VAL A CA 1
ATOM 618 C C . VAL A 1 81 ? -21.847 1.438 -7.471 1.00 72.50 81 VAL A C 1
ATOM 620 O O . VAL A 1 81 ? -22.551 0.934 -6.604 1.00 72.50 81 VAL A O 1
ATOM 623 N N . ASN A 1 82 ? -20.518 1.311 -7.489 1.00 76.38 82 ASN A N 1
ATOM 624 C CA . ASN A 1 82 ? -19.740 0.727 -6.403 1.00 76.38 82 ASN A CA 1
ATOM 625 C C . ASN A 1 82 ? -18.863 1.833 -5.806 1.00 76.38 82 ASN A C 1
ATOM 627 O O . ASN A 1 82 ? -17.866 2.184 -6.435 1.00 76.38 82 ASN A O 1
ATOM 631 N N . PRO A 1 83 ? -19.205 2.420 -4.647 1.00 78.62 83 PRO A N 1
ATOM 632 C CA . PRO A 1 83 ? -18.366 3.440 -4.038 1.00 78.62 83 PRO A CA 1
ATOM 633 C C . PRO A 1 83 ? -17.031 2.833 -3.602 1.00 78.62 83 PRO A C 1
ATOM 635 O O . PRO A 1 83 ? -16.982 1.744 -3.022 1.00 78.62 83 PRO A O 1
ATOM 638 N N . TRP A 1 84 ? -15.946 3.554 -3.864 1.00 83.75 84 TRP A N 1
ATOM 639 C CA . TRP A 1 84 ? -14.616 3.182 -3.398 1.00 83.75 84 TRP A CA 1
ATOM 640 C C . TRP A 1 84 ? -13.848 4.403 -2.916 1.00 83.75 84 TRP A C 1
ATOM 642 O O . TRP A 1 84 ? -14.163 5.548 -3.255 1.00 83.75 84 TRP A O 1
ATOM 652 N N . ILE A 1 85 ? -12.829 4.144 -2.108 1.00 85.19 85 ILE A N 1
ATOM 653 C CA . ILE A 1 85 ? -11.906 5.168 -1.629 1.00 85.19 85 ILE A CA 1
ATOM 654 C C . ILE A 1 85 ? -10.552 4.903 -2.262 1.00 85.19 85 ILE A C 1
ATOM 656 O O . ILE A 1 85 ? -9.991 3.822 -2.081 1.00 85.19 85 ILE A O 1
ATOM 660 N N . ASP A 1 86 ? -10.041 5.889 -2.994 1.00 82.88 86 ASP A N 1
ATOM 661 C CA . ASP A 1 86 ? -8.651 5.885 -3.434 1.00 82.88 86 ASP A CA 1
ATOM 662 C C . ASP A 1 86 ? -7.782 6.263 -2.238 1.00 82.88 86 ASP A C 1
ATOM 664 O O . ASP A 1 86 ? -7.888 7.368 -1.704 1.00 82.88 86 ASP A O 1
ATOM 668 N N . ILE A 1 87 ? -6.962 5.321 -1.786 1.00 79.31 87 ILE A N 1
ATOM 669 C CA . ILE A 1 87 ? -6.136 5.492 -0.594 1.00 79.31 87 ILE A CA 1
ATOM 670 C C . ILE A 1 87 ? -4.958 6.417 -0.908 1.00 79.31 87 ILE A C 1
ATOM 672 O O . ILE A 1 87 ? -4.178 6.142 -1.817 1.00 79.31 87 ILE A O 1
ATOM 676 N N . GLU A 1 88 ? -4.782 7.458 -0.100 1.00 76.00 88 GLU A N 1
ATOM 677 C CA . GLU A 1 88 ? -3.610 8.336 -0.144 1.00 76.00 88 GLU A CA 1
ATOM 678 C C . GLU A 1 88 ? -2.615 7.998 0.970 1.00 76.00 88 GLU A C 1
ATOM 680 O O . GLU A 1 88 ? -1.405 7.960 0.754 1.00 76.00 88 GLU A O 1
ATOM 685 N N . THR A 1 89 ? -3.112 7.722 2.176 1.00 73.69 89 THR A N 1
ATOM 686 C CA . THR A 1 89 ? -2.288 7.353 3.331 1.00 73.69 89 THR A CA 1
ATOM 687 C C . THR A 1 89 ? -3.030 6.347 4.201 1.00 73.69 89 THR A C 1
ATOM 689 O O . THR A 1 89 ? -4.228 6.481 4.441 1.00 73.69 89 THR A O 1
ATOM 692 N N . ILE A 1 90 ? -2.307 5.339 4.688 1.00 76.25 90 ILE A N 1
ATOM 693 C CA . ILE A 1 90 ? -2.782 4.424 5.730 1.00 76.25 90 ILE A CA 1
ATOM 694 C C . ILE A 1 90 ? -1.882 4.626 6.938 1.00 76.25 90 ILE A C 1
ATOM 696 O O . ILE A 1 90 ? -0.660 4.511 6.822 1.00 76.25 90 ILE A O 1
ATOM 700 N N . SER A 1 91 ? -2.500 4.902 8.076 1.00 73.94 91 SER A N 1
ATOM 701 C CA . SER A 1 91 ? -1.838 5.058 9.363 1.00 73.94 91 SER A CA 1
ATOM 702 C C . SER A 1 91 ? -2.418 4.048 10.343 1.00 73.94 91 SER A C 1
ATOM 704 O O . SER A 1 91 ? -3.622 3.812 10.371 1.00 73.94 91 SER A O 1
ATOM 706 N N . ILE A 1 92 ? -1.570 3.452 11.167 1.00 75.50 92 ILE A N 1
ATOM 707 C CA . ILE A 1 92 ? -2.001 2.677 12.336 1.00 75.50 92 ILE A CA 1
ATOM 708 C C . ILE A 1 92 ? -2.013 3.657 13.511 1.00 75.50 92 ILE A C 1
ATOM 710 O O . ILE A 1 92 ? -1.143 4.531 13.561 1.00 75.50 92 ILE A O 1
ATOM 714 N N . GLU A 1 93 ? -2.979 3.553 14.430 1.00 59.66 93 GLU A N 1
ATOM 715 C CA . GLU A 1 93 ? -2.947 4.332 15.676 1.00 59.66 93 GLU A CA 1
ATOM 716 C C . GLU A 1 93 ? -1.592 4.122 16.371 1.00 59.66 93 GLU A C 1
ATOM 718 O O . GLU A 1 93 ? -1.301 3.038 16.871 1.00 59.66 93 GLU A O 1
ATOM 723 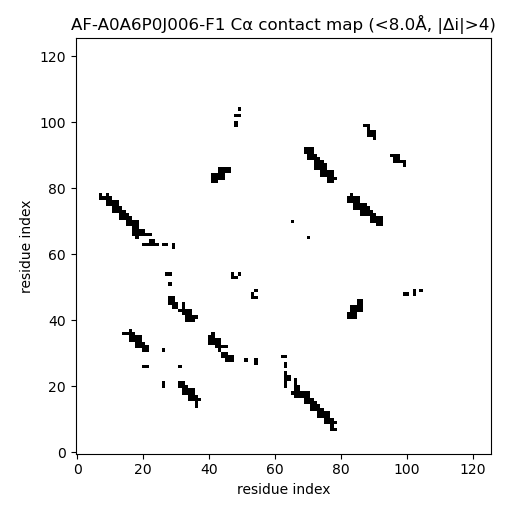N N . GLY A 1 94 ? -0.741 5.151 16.346 1.00 53.41 94 GLY A N 1
ATOM 724 C CA . GLY A 1 94 ? 0.498 5.197 17.117 1.00 53.41 94 GLY A CA 1
ATOM 725 C C . GLY A 1 94 ? 1.799 5.340 16.331 1.00 53.41 94 GLY A C 1
ATOM 726 O O . GLY A 1 94 ? 2.632 6.111 16.788 1.00 53.41 94 GLY A O 1
ATOM 727 N N . ASP A 1 95 ? 2.033 4.658 15.199 1.00 53.28 95 ASP A N 1
ATOM 728 C CA . ASP A 1 95 ? 3.413 4.644 14.662 1.00 53.28 95 ASP A CA 1
ATOM 729 C C . ASP A 1 95 ? 3.600 4.147 13.214 1.00 53.28 95 ASP A C 1
ATOM 731 O O . ASP A 1 95 ? 4.207 3.102 12.995 1.00 53.28 95 ASP A O 1
ATOM 735 N N . LYS A 1 96 ? 3.104 4.881 12.204 1.00 51.97 96 LYS A N 1
ATOM 736 C CA . LYS A 1 96 ? 3.799 5.089 10.903 1.00 51.97 96 LYS A CA 1
ATOM 737 C C . LYS A 1 96 ? 2.895 5.764 9.878 1.00 51.97 96 LYS A C 1
ATOM 739 O O . LYS A 1 96 ? 1.854 5.237 9.501 1.00 51.97 96 LYS A O 1
ATOM 744 N N . VAL A 1 97 ? 3.362 6.901 9.368 1.00 50.59 97 VAL A N 1
ATOM 745 C CA . VAL A 1 97 ? 2.777 7.600 8.220 1.00 50.59 97 VAL A CA 1
ATOM 746 C C . VAL A 1 97 ? 3.470 7.090 6.959 1.00 50.59 97 VAL A C 1
ATOM 748 O O . VAL A 1 97 ? 4.647 7.374 6.736 1.00 50.59 97 VAL A O 1
ATOM 751 N N . ILE A 1 98 ? 2.761 6.333 6.123 1.00 54.53 98 ILE A N 1
ATOM 752 C CA . ILE A 1 98 ? 3.263 5.957 4.796 1.00 54.53 98 ILE A CA 1
ATOM 753 C C . ILE A 1 98 ? 3.069 7.168 3.875 1.00 54.53 98 ILE A C 1
ATOM 755 O O . ILE A 1 98 ? 1.956 7.440 3.437 1.00 54.53 98 ILE A O 1
ATOM 759 N N . ARG A 1 99 ? 4.141 7.925 3.609 1.00 48.50 99 ARG A N 1
ATOM 760 C CA . ARG A 1 99 ? 4.130 9.037 2.644 1.00 48.50 99 ARG A CA 1
ATOM 761 C C . ARG A 1 99 ? 4.453 8.530 1.237 1.00 48.50 99 ARG A C 1
ATOM 763 O O . ARG A 1 99 ? 5.508 7.937 1.022 1.00 48.50 99 ARG A O 1
ATOM 770 N N . SER A 1 100 ? 3.574 8.824 0.285 1.00 45.03 100 SER A N 1
ATOM 771 C CA . SER A 1 100 ? 3.835 8.696 -1.153 1.00 45.03 100 SER A CA 1
ATOM 772 C C . SER A 1 100 ? 4.741 9.852 -1.602 1.00 45.03 100 SER A C 1
ATOM 774 O O . SER A 1 100 ? 4.383 11.013 -1.430 1.00 45.03 100 SER A O 1
ATOM 776 N N . TYR A 1 101 ? 5.945 9.555 -2.097 1.00 51.59 101 TYR A N 1
ATOM 777 C CA . TYR A 1 101 ? 6.897 10.561 -2.610 1.00 51.59 101 TYR A CA 1
ATOM 778 C C . TYR A 1 101 ? 6.575 10.922 -4.090 1.00 51.59 101 TYR A C 1
ATOM 780 O O . TYR A 1 101 ? 5.451 10.715 -4.514 1.00 51.59 101 TYR A O 1
ATOM 788 N N . TYR A 1 102 ? 7.491 11.448 -4.911 1.00 50.66 102 TYR A N 1
ATOM 789 C CA . TYR A 1 102 ? 7.348 11.538 -6.389 1.00 50.66 102 TYR A CA 1
ATOM 790 C C . TYR A 1 102 ? 8.220 10.481 -7.115 1.00 50.66 102 TYR A C 1
ATOM 792 O O . TYR A 1 102 ? 9.318 10.195 -6.625 1.00 50.66 102 TYR A O 1
ATOM 800 N N . PRO A 1 103 ? 7.784 9.851 -8.231 1.00 63.00 103 PRO A N 1
ATOM 801 C CA . PRO A 1 103 ? 8.276 8.544 -8.693 1.00 63.00 103 PRO A CA 1
ATOM 802 C C . PRO A 1 103 ? 9.691 8.593 -9.300 1.00 63.00 103 PRO A C 1
ATOM 804 O O . PRO A 1 103 ? 9.878 8.459 -10.507 1.00 63.00 103 PRO A O 1
ATOM 807 N N . ILE A 1 104 ? 10.709 8.703 -8.439 1.00 68.00 104 ILE A N 1
ATOM 808 C CA . ILE A 1 104 ? 12.147 8.662 -8.772 1.00 68.00 104 ILE A CA 1
ATOM 809 C C . ILE A 1 104 ? 12.507 7.430 -9.621 1.00 68.00 104 ILE A C 1
ATOM 811 O O . ILE A 1 104 ? 13.418 7.476 -10.443 1.00 68.00 104 ILE A O 1
ATOM 815 N N . TRP A 1 105 ? 11.779 6.325 -9.464 1.00 59.03 105 TRP A N 1
ATOM 816 C CA . TRP A 1 105 ? 12.042 5.084 -10.194 1.00 59.03 105 TRP A CA 1
ATOM 817 C C . TRP A 1 105 ? 11.833 5.197 -11.700 1.00 59.03 105 TRP A C 1
ATOM 819 O O . TRP A 1 105 ? 12.548 4.534 -12.446 1.00 59.03 105 TRP A O 1
ATOM 829 N N . ILE A 1 106 ? 10.914 6.055 -12.155 1.00 74.81 106 ILE A N 1
ATOM 830 C CA . ILE A 1 106 ? 10.749 6.320 -13.590 1.00 74.81 106 ILE A CA 1
ATOM 831 C C . ILE A 1 106 ? 12.005 7.013 -14.121 1.00 74.81 106 ILE A C 1
ATOM 833 O O . ILE A 1 106 ? 12.507 6.641 -15.177 1.00 74.81 106 ILE A O 1
ATOM 837 N N . THR A 1 107 ? 12.563 7.952 -13.354 1.00 80.38 107 THR A N 1
ATOM 838 C CA . THR A 1 107 ? 13.819 8.624 -13.696 1.00 80.38 107 THR A CA 1
ATOM 839 C C . THR A 1 107 ? 14.983 7.637 -13.742 1.00 80.38 107 THR A C 1
ATOM 841 O O . THR A 1 107 ? 15.747 7.654 -14.697 1.00 80.38 107 THR A O 1
ATOM 844 N N . ILE A 1 108 ? 15.101 6.730 -12.764 1.00 80.88 108 ILE A N 1
ATOM 845 C CA . ILE A 1 108 ? 16.147 5.692 -12.764 1.00 80.88 108 ILE A CA 1
ATOM 846 C C . ILE A 1 108 ? 16.008 4.785 -13.994 1.00 80.88 108 ILE A C 1
ATOM 848 O O . ILE A 1 108 ? 16.991 4.549 -14.694 1.00 80.88 108 ILE A O 1
ATOM 852 N N . LEU A 1 109 ? 14.793 4.309 -14.285 1.00 84.12 109 LEU A N 1
ATOM 853 C CA . LEU A 1 109 ? 14.528 3.432 -15.426 1.00 84.12 109 LEU A CA 1
ATOM 854 C C . LEU A 1 109 ? 14.855 4.123 -16.757 1.00 84.12 109 LEU A C 1
ATOM 856 O O . LEU A 1 109 ? 15.506 3.525 -17.612 1.00 84.12 109 LEU A O 1
ATOM 860 N N . ALA A 1 110 ? 14.453 5.386 -16.910 1.00 87.31 110 ALA A N 1
ATOM 861 C CA . ALA A 1 110 ? 14.755 6.185 -18.091 1.00 87.31 110 ALA A CA 1
ATOM 862 C C . ALA A 1 110 ? 16.269 6.368 -18.277 1.00 87.31 110 ALA A C 1
ATOM 864 O O . ALA A 1 110 ? 16.774 6.182 -19.383 1.00 87.31 110 ALA A O 1
ATOM 865 N N . THR A 1 111 ? 17.006 6.652 -17.200 1.00 91.31 111 THR A N 1
ATOM 866 C CA . THR A 1 111 ? 18.469 6.796 -17.244 1.00 91.31 111 THR A CA 1
ATOM 867 C C . THR A 1 111 ? 19.159 5.492 -17.646 1.00 91.31 111 THR A C 1
ATOM 869 O O . THR A 1 111 ? 20.043 5.507 -18.499 1.00 91.31 111 THR A O 1
ATOM 872 N N . VAL A 1 112 ? 18.740 4.348 -17.092 1.00 93.50 112 VAL A N 1
ATOM 873 C CA . VAL A 1 112 ? 19.301 3.033 -17.454 1.00 93.50 112 VAL A CA 1
ATOM 874 C C . VAL A 1 112 ? 19.021 2.700 -18.919 1.00 93.50 112 VAL A C 1
ATOM 876 O O . VAL A 1 112 ? 19.921 2.243 -19.624 1.00 93.50 112 VAL A O 1
ATOM 879 N N . ALA A 1 113 ? 17.804 2.958 -19.402 1.00 94.25 113 ALA A N 1
ATOM 880 C CA . ALA A 1 113 ? 17.443 2.737 -20.799 1.00 94.25 113 ALA A CA 1
ATOM 881 C C . ALA A 1 113 ? 18.262 3.630 -21.748 1.00 94.25 113 ALA A C 1
ATOM 883 O O . ALA A 1 113 ? 18.773 3.142 -22.756 1.00 94.25 113 ALA A O 1
ATOM 884 N N . ALA A 1 114 ? 18.452 4.906 -21.397 1.00 94.81 114 ALA A N 1
ATOM 885 C CA . ALA A 1 114 ? 19.261 5.842 -22.173 1.00 94.81 114 ALA A CA 1
ATOM 886 C C . ALA A 1 114 ? 20.736 5.411 -22.253 1.00 94.81 114 ALA A C 1
ATOM 888 O O . ALA A 1 114 ? 21.307 5.386 -23.342 1.00 94.81 114 ALA A O 1
ATOM 889 N N . LEU A 1 115 ? 21.338 5.009 -21.127 1.00 95.25 115 LEU A N 1
ATOM 890 C CA . LEU A 1 115 ? 22.720 4.514 -21.086 1.00 95.25 115 LEU A CA 1
ATOM 891 C C . LEU A 1 115 ? 22.891 3.214 -21.878 1.00 95.25 115 LEU A C 1
ATOM 893 O O . LEU A 1 115 ? 23.879 3.048 -22.589 1.00 95.25 115 LEU A O 1
ATOM 897 N N . SER A 1 116 ? 21.910 2.315 -21.794 1.00 93.62 116 SER A N 1
ATOM 898 C CA . SER A 1 116 ? 21.911 1.047 -22.528 1.00 93.62 116 SER A CA 1
ATOM 899 C C . SER A 1 116 ? 21.824 1.280 -24.040 1.00 93.62 116 SER A C 1
ATOM 901 O O . SER A 1 116 ? 22.567 0.667 -24.803 1.00 93.62 116 SER A O 1
ATOM 903 N N . GLY A 1 117 ? 20.968 2.213 -24.473 1.00 93.56 117 GLY A N 1
ATOM 904 C CA . GLY A 1 117 ? 20.889 2.645 -25.869 1.00 93.56 117 GLY A CA 1
ATOM 905 C C . GLY A 1 117 ? 22.200 3.259 -26.362 1.00 93.56 117 GLY A C 1
ATOM 906 O O . GLY A 1 117 ? 22.693 2.878 -27.420 1.00 93.56 117 GLY A O 1
ATOM 907 N N . ALA A 1 118 ? 22.806 4.150 -25.5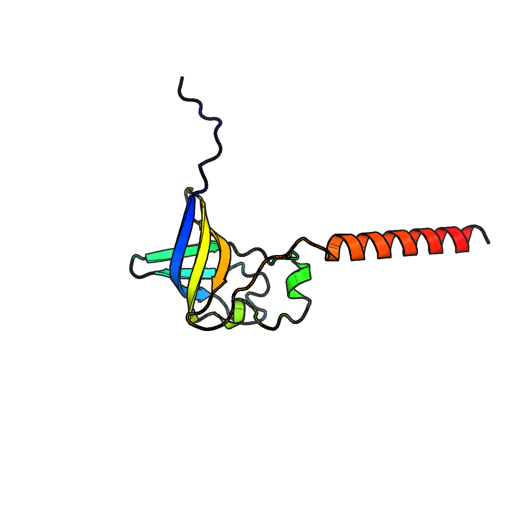73 1.00 93.38 118 ALA A N 1
ATOM 908 C CA . ALA A 1 118 ? 24.092 4.761 -25.909 1.00 93.38 118 ALA A CA 1
ATOM 909 C C . ALA A 1 118 ? 25.222 3.721 -26.039 1.00 93.38 118 ALA A C 1
A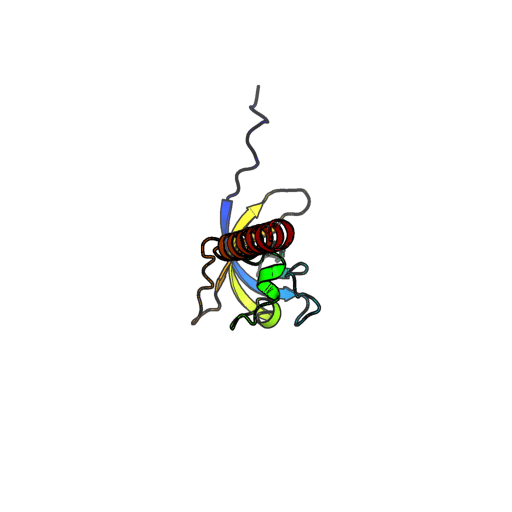TOM 911 O O . ALA A 1 118 ? 26.006 3.785 -26.985 1.00 93.38 118 ALA A O 1
ATOM 912 N N . TYR A 1 119 ? 25.273 2.737 -25.135 1.00 94.38 119 TYR A N 1
ATOM 913 C CA . TYR A 1 119 ? 26.253 1.649 -25.174 1.00 94.38 119 TYR A CA 1
ATOM 914 C C . TYR A 1 119 ? 26.102 0.766 -26.420 1.00 94.38 119 TYR A C 1
ATOM 916 O O . TYR A 1 119 ? 27.088 0.444 -27.079 1.00 94.38 119 TYR A O 1
ATOM 924 N N . LEU A 1 120 ? 24.866 0.406 -26.785 1.00 93.81 120 LEU A N 1
ATOM 925 C CA . LEU A 1 120 ? 24.605 -0.377 -27.996 1.00 93.81 120 LEU A CA 1
ATOM 926 C C . LEU A 1 120 ? 25.031 0.374 -29.263 1.00 93.81 120 LEU A C 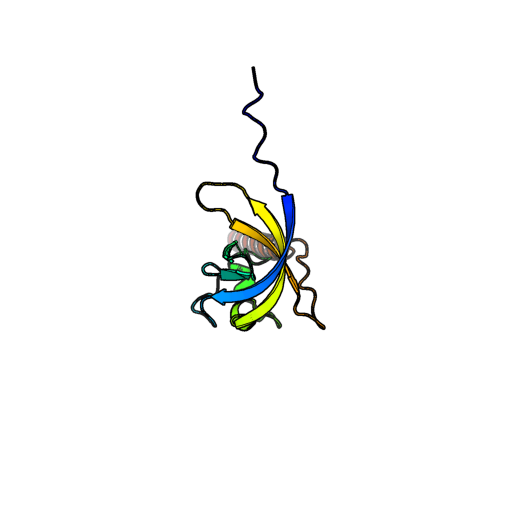1
ATOM 928 O O . LEU A 1 120 ? 25.630 -0.224 -30.152 1.00 93.81 120 LEU A O 1
ATOM 932 N N . ILE A 1 121 ? 24.772 1.683 -29.329 1.00 93.25 121 ILE A N 1
ATOM 933 C CA . ILE A 1 121 ? 25.197 2.517 -30.460 1.00 93.25 121 ILE A CA 1
ATOM 934 C C . ILE A 1 121 ? 26.729 2.584 -30.539 1.00 93.25 121 ILE A C 1
ATOM 936 O O . ILE A 1 121 ? 27.280 2.473 -31.633 1.00 93.25 121 ILE A O 1
ATOM 940 N N . SER A 1 122 ? 27.433 2.712 -29.406 1.00 88.94 122 SER A N 1
ATOM 941 C CA . SER A 1 122 ? 28.901 2.790 -29.418 1.00 88.94 122 SER A CA 1
ATOM 942 C C . SER A 1 122 ? 29.575 1.477 -29.828 1.00 88.94 122 SER A C 1
ATOM 944 O O . SER A 1 122 ? 30.674 1.525 -30.363 1.00 88.94 122 SER A O 1
ATOM 946 N N . GLN A 1 123 ? 28.944 0.325 -29.583 1.00 85.56 123 GLN A N 1
ATOM 947 C CA . GLN A 1 123 ? 29.456 -0.994 -29.987 1.00 85.56 123 GLN A CA 1
ATOM 948 C C . GLN A 1 123 ? 29.186 -1.329 -31.460 1.00 85.56 123 GLN A C 1
ATOM 950 O O . GLN A 1 123 ? 29.870 -2.170 -32.025 1.00 85.56 123 GLN A O 1
ATOM 955 N N . VAL A 1 124 ? 28.177 -0.708 -32.078 1.00 77.50 124 VAL A N 1
ATOM 956 C CA . VAL A 1 124 ? 27.866 -0.889 -33.510 1.00 77.50 124 VAL A CA 1
ATOM 957 C C . VAL A 1 124 ? 28.681 0.064 -34.393 1.00 77.50 124 VAL A C 1
ATOM 959 O O . VAL A 1 124 ? 28.898 -0.225 -35.566 1.00 77.50 124 VAL A O 1
ATOM 962 N N . GLY A 1 125 ? 29.112 1.206 -33.849 1.00 62.28 125 GLY A N 1
ATOM 963 C CA . GLY A 1 125 ? 29.951 2.184 -34.549 1.00 62.28 125 GLY A CA 1
ATOM 964 C C . GLY A 1 125 ? 31.466 1.989 -34.395 1.00 62.28 125 GLY A C 1
ATOM 965 O O . GLY A 1 125 ? 32.209 2.763 -35.000 1.00 62.28 125 GLY A O 1
ATOM 966 N N . ALA A 1 126 ? 31.911 1.019 -33.588 1.00 53.03 126 ALA A N 1
ATOM 967 C CA . ALA A 1 126 ? 33.311 0.615 -33.408 1.00 53.03 126 ALA A CA 1
ATOM 968 C C . ALA A 1 126 ? 33.604 -0.671 -34.194 1.00 53.03 126 ALA A C 1
ATOM 970 O O . ALA A 1 126 ? 34.732 -0.778 -34.726 1.00 53.03 126 ALA A O 1
#